Protein AF-A0A9E0E373-F1 (afdb_monomer)

Solvent-accessible surface area (backbone atoms only — not comparable to full-atom values): 5259 Å² total; per-residue (Å²): 113,67,69,61,54,51,50,52,52,55,50,48,53,54,49,52,52,52,50,49,53,50,49,52,57,41,57,69,35,62,70,51,47,50,45,48,58,40,52,50,53,52,50,52,51,49,53,50,42,74,74,39,66,86,40,99,77,52,71,54,73,71,54,53,53,54,52,53,49,48,46,50,49,53,36,52,50,52,53,51,52,49,54,53,50,53,57,51,53,66,58,70,80,106

Foldseek 3Di:
DVVVVVVVVVVVVVVVVVVVVVVCVQCVDPLSVLLVVLVVVLVVVVCVCVVCVPDPPNPDVVVNVVSVCCSPVVSVVVVVVVVVVVVVVVVVVD

Structure (mmCIF, N/CA/C/O backbone):
data_AF-A0A9E0E373-F1
#
_entry.id   AF-A0A9E0E373-F1
#
loop_
_atom_site.group_PDB
_atom_site.id
_atom_site.type_symbol
_atom_site.label_atom_id
_atom_site.label_alt_id
_atom_site.label_comp_id
_atom_site.label_asym_id
_atom_site.label_entity_id
_atom_site.label_seq_id
_atom_site.pdbx_PDB_ins_code
_atom_site.Cartn_x
_atom_site.Cartn_y
_atom_site.Cartn_z
_atom_site.occupancy
_atom_site.B_iso_or_equiv
_atom_site.auth_seq_id
_atom_site.auth_comp_id
_atom_site.auth_asym_id
_atom_site.auth_atom_id
_atom_site.pdbx_PDB_model_num
ATOM 1 N N . MET A 1 1 ? -4.313 35.752 -21.275 1.00 52.44 1 MET A N 1
ATOM 2 C CA . MET A 1 1 ? -3.501 34.756 -20.533 1.00 52.44 1 MET A CA 1
ATOM 3 C C . MET A 1 1 ? -3.763 34.742 -19.019 1.00 52.44 1 MET A C 1
ATOM 5 O O . MET A 1 1 ? -3.723 33.665 -18.443 1.00 52.44 1 MET A O 1
ATOM 9 N N . GLY A 1 2 ? -4.106 35.868 -18.370 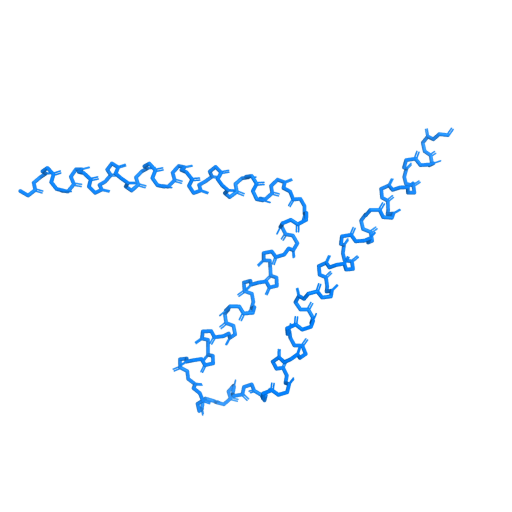1.00 61.34 2 GLY A N 1
ATOM 10 C CA . GLY A 1 2 ? -4.350 35.912 -16.912 1.00 61.34 2 GLY A CA 1
ATOM 11 C C . GLY A 1 2 ? -5.533 35.075 -16.392 1.00 61.34 2 GLY A C 1
ATOM 12 O O . GLY A 1 2 ? -5.412 34.445 -15.349 1.00 61.34 2 GLY A O 1
ATOM 13 N N . ALA A 1 3 ? -6.642 34.985 -17.137 1.00 65.94 3 ALA A N 1
ATOM 14 C CA . ALA A 1 3 ? -7.800 34.172 -16.736 1.00 65.94 3 ALA A CA 1
ATOM 15 C C . ALA A 1 3 ? -7.510 32.656 -16.739 1.00 65.94 3 ALA A C 1
ATOM 17 O O . ALA A 1 3 ? -8.001 31.924 -15.886 1.00 65.94 3 ALA A O 1
ATOM 18 N N . ILE A 1 4 ? -6.661 32.196 -17.663 1.00 72.94 4 ILE A N 1
ATOM 19 C CA . ILE A 1 4 ? -6.251 30.788 -17.771 1.00 72.94 4 ILE A CA 1
ATOM 20 C C . ILE A 1 4 ? -5.308 30.430 -16.613 1.00 72.94 4 ILE A C 1
ATOM 22 O O . ILE A 1 4 ? -5.498 29.410 -15.955 1.00 72.94 4 ILE A O 1
ATOM 26 N N . ALA A 1 5 ? -4.352 31.311 -16.296 1.00 69.81 5 ALA A N 1
ATOM 27 C CA . ALA A 1 5 ? -3.462 31.142 -15.148 1.00 69.81 5 ALA A CA 1
ATOM 28 C C . ALA A 1 5 ? -4.222 31.171 -13.806 1.00 69.81 5 ALA A 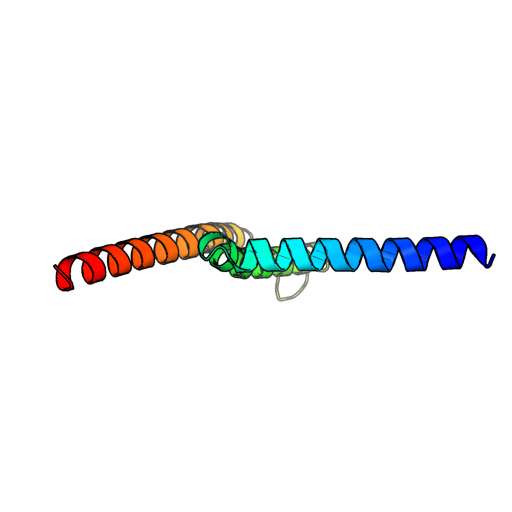C 1
ATOM 30 O O . ALA A 1 5 ? -3.972 30.337 -12.939 1.00 69.81 5 ALA A O 1
ATOM 31 N N . GLY A 1 6 ? -5.199 32.072 -13.653 1.00 74.00 6 GLY A N 1
ATOM 32 C CA . GLY A 1 6 ? -6.060 32.130 -12.466 1.00 74.00 6 GLY A CA 1
ATOM 33 C C . GLY A 1 6 ? -6.923 30.877 -12.293 1.00 74.00 6 GLY A C 1
ATOM 34 O O . GLY A 1 6 ? -7.012 30.339 -11.189 1.00 74.00 6 GLY A O 1
ATOM 35 N N . GLY A 1 7 ? -7.486 30.357 -13.391 1.00 73.44 7 GLY A N 1
ATOM 36 C CA . GLY A 1 7 ? -8.224 29.092 -13.396 1.00 73.44 7 GLY A CA 1
ATOM 37 C C . GLY A 1 7 ? -7.356 27.898 -12.990 1.00 73.44 7 GLY A C 1
ATOM 38 O O . GLY A 1 7 ? -7.780 27.090 -12.166 1.00 73.44 7 GLY A O 1
ATOM 39 N N . MET A 1 8 ? -6.116 27.820 -13.485 1.00 76.38 8 MET A N 1
ATOM 40 C CA . MET A 1 8 ? -5.166 26.767 -13.099 1.00 76.38 8 MET A CA 1
ATOM 41 C C . MET A 1 8 ? -4.804 26.816 -11.611 1.00 76.38 8 MET A C 1
ATOM 43 O O . MET A 1 8 ? -4.770 25.774 -10.961 1.00 76.38 8 MET A O 1
ATOM 47 N N . ILE A 1 9 ? -4.573 28.007 -11.050 1.00 79.88 9 ILE A N 1
ATOM 48 C CA . ILE A 1 9 ? -4.242 28.168 -9.623 1.00 79.88 9 ILE A CA 1
ATOM 49 C C . ILE A 1 9 ? -5.443 27.807 -8.739 1.00 79.88 9 ILE A C 1
ATOM 51 O O . ILE A 1 9 ? -5.285 27.091 -7.749 1.00 79.88 9 ILE A O 1
ATOM 55 N N . GLY A 1 10 ? -6.650 28.246 -9.109 1.00 78.88 10 GLY A N 1
ATOM 56 C CA . GLY A 1 10 ? -7.876 27.898 -8.386 1.00 78.88 10 GLY A CA 1
ATOM 57 C C . GLY A 1 10 ? -8.140 26.392 -8.390 1.00 78.88 10 GLY A C 1
ATOM 58 O O . GLY A 1 10 ? -8.399 25.800 -7.341 1.00 78.88 10 GLY A O 1
ATOM 59 N N . PHE A 1 11 ? -7.987 25.748 -9.549 1.00 79.56 11 PHE A N 1
ATOM 60 C CA . PHE A 1 11 ? -8.145 24.301 -9.674 1.00 79.56 11 PHE A CA 1
ATOM 61 C C . PHE A 1 11 ? -7.067 23.535 -8.894 1.00 79.56 11 PHE A C 1
ATOM 63 O O . PHE A 1 11 ? -7.370 22.542 -8.235 1.00 79.56 11 PHE A O 1
ATOM 70 N N . TYR A 1 12 ? -5.825 24.029 -8.899 1.00 79.69 12 TYR A N 1
ATOM 71 C CA . TYR A 1 12 ? -4.731 23.463 -8.114 1.00 79.69 12 TYR A CA 1
ATOM 72 C C . TYR A 1 12 ? -5.027 23.498 -6.611 1.00 79.69 12 TYR A C 1
ATOM 74 O O . TYR A 1 12 ? -4.877 22.478 -5.945 1.00 79.69 12 TYR A O 1
ATOM 82 N N . LEU A 1 13 ? -5.492 24.630 -6.075 1.00 81.94 13 LEU A N 1
ATOM 83 C CA . LEU A 1 13 ? -5.810 24.768 -4.649 1.00 81.94 13 LEU A CA 1
ATOM 84 C C . LEU A 1 13 ? -6.969 23.861 -4.221 1.00 81.94 13 LEU A C 1
ATOM 86 O O . LEU A 1 13 ? -6.861 23.177 -3.204 1.00 81.94 13 LEU A O 1
ATOM 90 N N . ILE A 1 14 ? -8.041 23.800 -5.017 1.00 81.25 14 ILE A N 1
ATOM 91 C CA . ILE A 1 14 ? -9.186 22.916 -4.750 1.00 81.25 14 ILE A CA 1
ATOM 92 C C . ILE A 1 14 ? -8.741 21.450 -4.781 1.00 81.25 14 ILE A C 1
ATOM 94 O O . ILE A 1 14 ? -9.035 20.694 -3.853 1.00 81.25 14 ILE A O 1
ATOM 98 N N . SER A 1 15 ? -7.979 21.060 -5.806 1.00 76.44 15 SER A N 1
ATOM 99 C CA . SER A 1 15 ? -7.447 19.702 -5.935 1.00 76.44 15 SER A CA 1
ATOM 100 C C . SER A 1 15 ? -6.548 19.337 -4.747 1.00 76.44 15 SER A C 1
ATOM 102 O O . SER A 1 15 ? -6.733 18.289 -4.132 1.00 76.44 15 SER A O 1
ATOM 104 N N . LYS A 1 16 ? -5.666 20.253 -4.323 1.00 77.25 16 LYS A N 1
ATOM 105 C CA . LYS A 1 16 ? -4.779 20.089 -3.158 1.00 77.25 16 LYS A CA 1
ATOM 106 C C . LYS A 1 16 ? -5.555 19.877 -1.853 1.00 77.25 16 LYS A C 1
ATOM 108 O O . LYS A 1 16 ? -5.173 19.042 -1.033 1.00 77.25 16 LYS A O 1
ATOM 113 N N . SER A 1 17 ? -6.646 20.618 -1.640 1.00 75.31 17 SER A N 1
ATOM 114 C CA . SER A 1 17 ? -7.497 20.464 -0.450 1.00 75.31 17 SER A CA 1
ATOM 115 C C . SER A 1 17 ? -8.250 19.132 -0.442 1.00 75.31 17 SER A C 1
ATOM 117 O O . SER A 1 17 ? -8.350 18.488 0.605 1.00 75.31 17 SER A O 1
ATOM 119 N N . ILE A 1 18 ? -8.743 18.693 -1.603 1.00 79.19 18 ILE A N 1
ATOM 120 C CA . ILE A 1 18 ? -9.390 17.385 -1.765 1.00 79.19 18 ILE A CA 1
ATOM 121 C C . ILE A 1 18 ? -8.378 16.259 -1.517 1.00 79.19 18 ILE A C 1
ATOM 123 O O . ILE A 1 18 ? -8.669 15.328 -0.766 1.00 79.19 18 ILE A O 1
ATOM 127 N N . GLU A 1 19 ? -7.171 16.375 -2.072 1.00 77.19 19 GLU A N 1
ATOM 128 C CA . GLU A 1 19 ? -6.070 15.429 -1.874 1.00 77.19 19 GLU A CA 1
ATOM 129 C C . GLU A 1 19 ? -5.722 15.282 -0.386 1.00 77.19 19 GLU A C 1
ATOM 131 O O . GLU A 1 19 ? -5.635 14.167 0.127 1.00 77.19 19 GLU A O 1
ATOM 136 N N . TRP A 1 20 ? -5.636 16.397 0.346 1.00 75.19 20 TRP A N 1
ATOM 137 C CA . TRP A 1 20 ? -5.408 16.404 1.794 1.00 75.19 20 TRP A CA 1
ATOM 138 C C . TRP A 1 20 ? -6.527 15.732 2.593 1.00 75.19 20 TRP A C 1
ATOM 140 O O . TRP A 1 20 ? -6.255 14.966 3.522 1.00 75.19 20 TRP A O 1
ATOM 150 N N . LEU A 1 21 ? -7.790 15.992 2.248 1.00 77.12 21 LEU A N 1
ATOM 151 C CA . LEU A 1 21 ? -8.941 15.350 2.891 1.00 77.12 21 LEU A CA 1
ATOM 152 C C . LEU A 1 21 ? -8.943 13.835 2.660 1.00 77.12 21 LEU A C 1
ATOM 154 O O . LEU A 1 21 ? -9.200 13.064 3.591 1.00 77.12 21 LEU A O 1
ATOM 158 N N . ILE A 1 22 ? -8.619 13.404 1.441 1.00 73.31 22 ILE A N 1
ATOM 159 C CA . ILE A 1 22 ? -8.511 11.992 1.073 1.00 73.31 22 ILE A CA 1
ATOM 160 C C . ILE A 1 22 ? -7.343 11.343 1.820 1.00 73.31 22 ILE A C 1
ATOM 162 O O . ILE A 1 22 ? -7.555 10.332 2.488 1.00 73.31 22 ILE A O 1
ATOM 166 N N . LEU A 1 23 ? -6.154 11.953 1.811 1.00 69.56 23 LEU A N 1
ATOM 167 C CA . LEU A 1 23 ? -4.988 11.501 2.579 1.00 69.56 23 LEU A CA 1
ATOM 168 C C . LEU A 1 23 ? -5.325 11.341 4.059 1.00 69.56 23 LEU A C 1
ATOM 170 O O . LEU A 1 23 ? -5.074 10.286 4.634 1.00 69.56 23 LEU A O 1
ATOM 174 N N . LYS A 1 24 ? -5.973 12.334 4.673 1.00 69.00 24 LYS A N 1
ATOM 175 C CA . LYS A 1 24 ? -6.363 12.271 6.087 1.00 69.00 24 LYS A CA 1
ATOM 176 C C . LYS A 1 24 ? -7.336 11.123 6.357 1.00 69.00 24 LYS A C 1
ATOM 178 O O . LYS A 1 24 ? -7.198 10.421 7.358 1.00 69.00 24 LYS A O 1
ATOM 183 N N . ARG A 1 25 ? -8.295 10.883 5.459 1.00 67.44 25 ARG A N 1
ATOM 184 C CA . ARG A 1 25 ? -9.269 9.784 5.577 1.00 67.44 25 ARG A CA 1
ATOM 185 C C . ARG A 1 25 ? -8.630 8.409 5.371 1.00 67.44 25 ARG A C 1
ATOM 187 O O . ARG A 1 25 ? -9.024 7.451 6.037 1.00 67.44 25 ARG A O 1
ATOM 194 N N . ILE A 1 26 ? -7.647 8.317 4.480 1.00 65.12 26 ILE A N 1
ATOM 195 C CA . ILE A 1 26 ? -6.871 7.103 4.216 1.00 65.12 26 ILE A CA 1
ATOM 196 C C . ILE A 1 26 ? -5.954 6.798 5.411 1.00 65.12 26 ILE A C 1
ATOM 198 O O . ILE A 1 26 ? -5.989 5.685 5.929 1.00 65.12 26 ILE A O 1
ATOM 202 N N . VAL A 1 27 ? -5.211 7.787 5.915 1.00 63.34 27 VAL A N 1
ATOM 203 C CA . VAL A 1 27 ? -4.293 7.642 7.062 1.00 63.34 27 VAL A CA 1
ATOM 204 C C . VAL A 1 27 ? -5.052 7.397 8.373 1.00 63.34 27 VAL A C 1
ATOM 206 O O . VAL A 1 27 ? -4.576 6.666 9.236 1.00 63.34 27 VAL A O 1
ATOM 209 N N . SER A 1 28 ? -6.274 7.922 8.512 1.00 66.44 28 SER A N 1
ATOM 210 C CA . SER A 1 28 ? -7.133 7.664 9.678 1.00 66.44 28 SER A CA 1
ATOM 211 C C . SER A 1 28 ? -7.564 6.195 9.797 1.00 66.44 28 SER A C 1
ATOM 213 O O . SER A 1 28 ? -7.823 5.714 10.903 1.00 66.44 28 SER A O 1
ATOM 215 N N . LYS A 1 29 ? -7.610 5.445 8.689 1.00 71.75 29 LYS A N 1
ATOM 216 C CA . LYS A 1 29 ? -7.909 4.012 8.710 1.00 71.75 29 LYS A CA 1
ATOM 217 C C . LYS A 1 29 ? -6.606 3.225 8.781 1.00 71.75 29 LYS A C 1
ATOM 219 O O . LYS A 1 29 ? -5.939 3.033 7.770 1.00 71.75 29 LYS A O 1
ATOM 224 N N . TYR A 1 30 ? -6.306 2.671 9.957 1.00 70.81 30 TYR A N 1
ATOM 225 C CA . TYR A 1 30 ? -5.124 1.825 10.179 1.00 70.81 30 TYR A CA 1
ATOM 226 C C . TYR A 1 30 ? -4.929 0.763 9.085 1.00 70.81 30 TYR A C 1
ATOM 228 O O . TYR A 1 30 ? -3.820 0.575 8.604 1.00 70.81 30 TYR A O 1
ATOM 236 N N . ALA A 1 31 ? -6.012 0.110 8.646 1.00 68.94 31 ALA A N 1
ATOM 237 C CA . ALA A 1 31 ? -5.948 -0.870 7.567 1.00 68.94 31 ALA A CA 1
ATOM 238 C C . ALA A 1 31 ? -5.336 -0.275 6.288 1.00 68.94 31 ALA A C 1
ATOM 240 O O . ALA A 1 31 ? -4.388 -0.840 5.763 1.00 68.94 31 ALA A O 1
ATOM 241 N N . LEU A 1 32 ? -5.816 0.885 5.829 1.00 70.25 32 LEU A N 1
ATOM 242 C CA . LEU A 1 32 ? -5.298 1.554 4.631 1.00 70.25 32 LEU A CA 1
ATOM 243 C C . LEU A 1 32 ? -3.852 2.026 4.815 1.00 70.25 32 LEU A C 1
ATOM 245 O O . LEU A 1 32 ? -3.034 1.838 3.921 1.00 70.25 32 LEU A O 1
ATOM 249 N N . MET A 1 33 ? -3.513 2.565 5.986 1.00 75.06 33 MET A N 1
ATOM 250 C CA . MET A 1 33 ? -2.147 2.995 6.301 1.00 75.06 33 MET A CA 1
ATOM 251 C C . MET A 1 33 ? -1.136 1.839 6.212 1.00 75.06 33 MET A C 1
ATOM 253 O O . MET A 1 33 ? -0.015 2.023 5.742 1.00 75.06 33 MET A O 1
ATOM 257 N N . VAL A 1 34 ? -1.547 0.630 6.604 1.00 79.62 34 VAL A N 1
ATOM 258 C CA . VAL A 1 34 ? -0.717 -0.578 6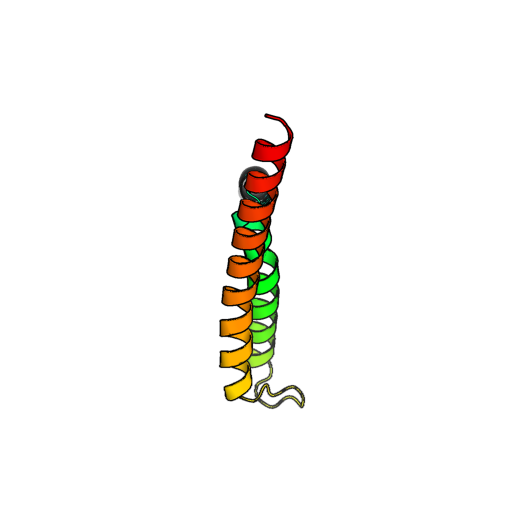.510 1.00 79.62 34 VAL A CA 1
ATOM 259 C C . VAL A 1 34 ? -0.504 -1.028 5.057 1.00 79.62 34 VAL A C 1
ATOM 261 O O . VAL A 1 34 ? 0.549 -1.589 4.763 1.00 79.62 34 VAL A O 1
ATOM 264 N N . TRP A 1 35 ? -1.447 -0.754 4.150 1.00 79.88 35 TRP A N 1
ATOM 265 C CA . TRP A 1 35 ? -1.336 -1.096 2.724 1.00 79.88 35 TRP A CA 1
ATOM 266 C C . TRP A 1 35 ? -0.490 -0.104 1.915 1.00 79.88 35 TRP A C 1
ATOM 268 O O . TRP A 1 35 ? 0.168 -0.510 0.961 1.00 79.88 35 TRP A O 1
ATOM 278 N N . ILE A 1 36 ? -0.459 1.176 2.304 1.00 79.81 36 ILE A N 1
ATOM 279 C CA . ILE A 1 36 ? 0.251 2.231 1.555 1.00 79.81 36 ILE A CA 1
ATOM 280 C C . ILE A 1 36 ? 1.754 1.954 1.447 1.00 79.81 36 ILE A C 1
ATOM 282 O O . ILE A 1 36 ? 2.328 2.103 0.374 1.00 79.81 36 ILE A O 1
ATOM 286 N N . SER A 1 37 ? 2.399 1.551 2.543 1.00 77.31 37 SER A N 1
ATOM 287 C CA . SER A 1 37 ? 3.851 1.326 2.569 1.00 77.31 37 SER A CA 1
ATOM 288 C C . SER A 1 37 ? 4.313 0.220 1.600 1.00 77.31 37 SER A C 1
ATOM 290 O O . SER A 1 37 ? 5.177 0.506 0.769 1.00 77.31 37 SER A O 1
ATOM 292 N N . PRO A 1 38 ? 3.749 -1.003 1.628 1.00 80.69 38 PRO A N 1
ATOM 293 C CA . PRO A 1 38 ? 4.113 -2.034 0.660 1.00 80.69 38 PRO A CA 1
ATOM 294 C C . PRO A 1 38 ? 3.697 -1.680 -0.773 1.00 80.69 38 PRO A C 1
ATOM 296 O O . PRO A 1 38 ? 4.463 -1.950 -1.694 1.00 80.69 38 PRO A O 1
ATOM 299 N N . ALA A 1 39 ? 2.553 -1.014 -0.976 1.00 80.50 39 ALA A N 1
ATOM 300 C CA . ALA A 1 39 ? 2.141 -0.556 -2.305 1.00 80.50 39 ALA A CA 1
ATOM 301 C C . ALA A 1 39 ? 3.120 0.470 -2.905 1.00 80.50 39 ALA A C 1
ATOM 303 O O . ALA A 1 39 ? 3.433 0.402 -4.094 1.00 80.50 39 ALA A O 1
ATOM 304 N N . ALA A 1 40 ? 3.641 1.391 -2.088 1.00 81.88 40 ALA A N 1
ATOM 305 C CA . ALA A 1 40 ? 4.628 2.379 -2.516 1.00 81.88 40 ALA A CA 1
ATOM 306 C C . ALA A 1 40 ? 5.965 1.726 -2.902 1.00 81.88 40 ALA A C 1
ATOM 308 O O . ALA A 1 40 ? 6.520 2.055 -3.947 1.00 81.88 40 ALA A O 1
ATOM 309 N N . ILE A 1 41 ? 6.452 0.768 -2.103 1.00 80.81 41 ILE A N 1
ATOM 310 C CA . ILE A 1 41 ? 7.689 0.023 -2.398 1.00 80.81 41 ILE A CA 1
ATOM 311 C C . ILE A 1 41 ? 7.533 -0.784 -3.691 1.00 80.81 41 ILE A C 1
ATOM 313 O O . ILE A 1 41 ? 8.397 -0.717 -4.562 1.00 80.81 41 ILE A O 1
ATOM 317 N N . PHE A 1 42 ? 6.413 -1.493 -3.847 1.00 80.56 42 PHE A N 1
ATOM 318 C CA . PHE A 1 42 ? 6.127 -2.271 -5.051 1.00 80.56 42 PHE A CA 1
ATOM 319 C C . PHE A 1 42 ? 6.033 -1.383 -6.299 1.00 80.56 42 PHE A C 1
ATOM 321 O O . PHE A 1 42 ? 6.603 -1.705 -7.337 1.00 80.56 42 PHE A O 1
ATOM 328 N N . SER A 1 43 ? 5.385 -0.220 -6.183 1.00 82.00 43 SER A N 1
ATOM 329 C CA . SER A 1 43 ? 5.301 0.753 -7.279 1.00 82.00 43 SER A CA 1
ATOM 330 C C . SER A 1 43 ? 6.676 1.316 -7.650 1.00 82.00 43 SER A C 1
ATOM 332 O O . SER A 1 43 ? 6.987 1.429 -8.831 1.00 82.00 43 SER A O 1
ATOM 334 N N . ALA A 1 44 ? 7.526 1.623 -6.665 1.00 81.44 44 ALA A N 1
ATOM 335 C CA . ALA A 1 44 ? 8.889 2.093 -6.911 1.00 81.44 44 ALA A CA 1
ATOM 336 C C . ALA A 1 44 ? 9.750 1.025 -7.606 1.00 81.44 44 ALA A C 1
ATOM 338 O O . ALA A 1 44 ? 10.478 1.341 -8.547 1.00 81.44 44 ALA A O 1
ATOM 339 N N . MET A 1 45 ? 9.623 -0.241 -7.194 1.00 77.44 45 MET A N 1
ATOM 340 C CA . MET A 1 45 ? 10.274 -1.369 -7.867 1.00 77.44 45 MET A CA 1
ATOM 341 C C . MET A 1 45 ? 9.798 -1.515 -9.313 1.00 77.44 45 MET A C 1
ATOM 343 O O . MET A 1 45 ? 10.626 -1.664 -10.208 1.00 77.44 45 MET A O 1
ATOM 347 N N . LEU A 1 46 ? 8.486 -1.415 -9.555 1.00 77.81 46 LEU A N 1
ATOM 348 C CA . LEU A 1 46 ? 7.911 -1.491 -10.897 1.00 77.81 46 LEU A CA 1
ATOM 349 C C . LEU A 1 46 ? 8.460 -0.380 -11.802 1.00 77.81 46 LEU A C 1
ATOM 351 O O . LEU A 1 46 ? 8.931 -0.668 -12.897 1.00 77.81 46 LEU A O 1
ATOM 355 N N . VAL A 1 47 ? 8.460 0.870 -11.323 1.00 82.81 47 VAL A N 1
ATOM 356 C CA . VAL A 1 47 ? 8.996 2.024 -12.066 1.00 82.81 47 VAL A CA 1
ATOM 357 C C . VAL A 1 47 ? 10.484 1.844 -12.357 1.00 82.81 47 VAL A C 1
ATOM 359 O O . VAL A 1 47 ? 10.930 2.120 -13.472 1.00 82.81 47 VAL A O 1
ATOM 362 N N . SER A 1 48 ? 11.257 1.357 -11.383 1.00 77.12 48 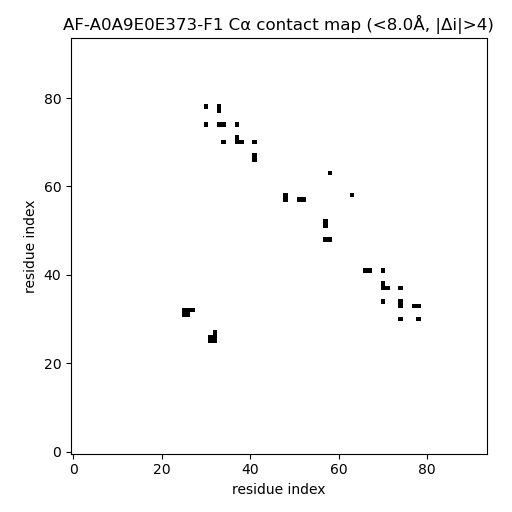SER A N 1
ATOM 363 C CA . SER A 1 48 ? 12.683 1.080 -11.571 1.00 77.12 48 SER A CA 1
ATOM 364 C C . SER A 1 48 ? 12.919 0.003 -12.631 1.00 77.12 48 SER A C 1
ATOM 366 O O . SER A 1 48 ? 13.811 0.159 -13.462 1.00 77.12 48 SER A O 1
ATOM 368 N N . TYR A 1 49 ? 12.109 -1.059 -12.629 1.00 74.00 49 TYR A N 1
ATOM 369 C CA . TYR A 1 49 ? 12.191 -2.143 -13.606 1.00 74.00 49 TYR A CA 1
ATOM 370 C C . TYR A 1 49 ? 11.835 -1.670 -15.021 1.00 74.00 49 TYR A C 1
ATOM 372 O O . TYR A 1 49 ? 12.587 -1.920 -15.959 1.00 74.00 49 TYR A O 1
ATOM 380 N N . THR A 1 50 ? 10.733 -0.930 -15.185 1.00 78.44 50 THR A N 1
ATOM 381 C CA . THR A 1 50 ? 10.318 -0.438 -16.509 1.00 78.44 50 THR A CA 1
ATOM 382 C C . THR A 1 50 ? 11.258 0.621 -17.077 1.00 78.44 50 THR A C 1
ATOM 384 O O . THR A 1 50 ? 11.334 0.768 -18.291 1.00 78.44 50 THR A O 1
ATOM 387 N N . SER A 1 51 ? 11.954 1.373 -16.218 1.00 81.12 51 SER A N 1
ATOM 388 C CA . SER A 1 51 ? 12.850 2.452 -16.657 1.00 81.12 51 SER A CA 1
ATOM 389 C C . SER A 1 51 ? 14.249 1.961 -17.036 1.00 81.12 51 SER A C 1
ATOM 391 O O . SER A 1 51 ? 14.911 2.619 -17.829 1.00 81.12 51 SER A O 1
ATOM 393 N N . ASN A 1 52 ? 14.715 0.842 -16.471 1.00 73.12 52 ASN A N 1
ATOM 394 C CA . ASN A 1 52 ? 16.035 0.265 -16.746 1.00 73.12 52 ASN A CA 1
ATOM 395 C C . ASN A 1 52 ? 15.990 -1.274 -16.675 1.00 73.12 52 ASN A C 1
ATOM 397 O O . ASN A 1 52 ? 16.457 -1.851 -15.689 1.00 73.12 52 ASN A O 1
ATOM 401 N N . PRO A 1 53 ? 15.451 -1.949 -17.706 1.00 65.50 53 PRO A N 1
ATOM 402 C CA . PRO A 1 53 ? 15.321 -3.408 -17.715 1.00 65.50 53 PRO A CA 1
ATOM 403 C C . PRO A 1 53 ? 16.673 -4.145 -17.686 1.00 65.50 53 PRO A C 1
ATOM 405 O O . PRO A 1 53 ? 16.752 -5.231 -17.118 1.00 65.50 53 PRO A O 1
ATOM 408 N N . ASP A 1 54 ? 17.738 -3.529 -18.214 1.00 68.62 54 ASP A N 1
ATOM 409 C CA . ASP A 1 54 ? 19.082 -4.125 -18.332 1.00 68.62 54 ASP A CA 1
ATOM 410 C C . ASP A 1 54 ? 20.061 -3.683 -17.224 1.00 68.62 54 ASP A C 1
ATOM 412 O O . ASP A 1 54 ? 21.247 -4.022 -17.246 1.00 68.62 54 ASP A O 1
ATOM 416 N N . GLY A 1 55 ? 19.602 -2.883 -16.255 1.00 63.69 55 GLY A N 1
ATOM 417 C CA . GLY A 1 55 ? 20.445 -2.414 -15.154 1.00 63.69 55 GLY A CA 1
ATOM 418 C C . GLY A 1 55 ? 20.887 -3.561 -14.238 1.00 63.69 55 GLY A C 1
ATOM 419 O O . GLY A 1 55 ? 20.166 -4.531 -14.057 1.00 63.69 55 GLY A O 1
ATOM 420 N N . PHE A 1 56 ? 22.038 -3.426 -13.568 1.00 54.59 56 PHE A N 1
ATOM 421 C CA . PHE A 1 56 ? 22.586 -4.409 -12.604 1.00 54.59 56 PHE A CA 1
ATOM 422 C C . PHE A 1 56 ? 21.626 -4.776 -11.440 1.00 54.59 56 PHE A C 1
ATOM 424 O O . PHE A 1 56 ? 21.861 -5.736 -10.712 1.00 54.59 56 PHE A O 1
ATOM 431 N N . TYR A 1 57 ? 20.534 -4.017 -11.283 1.00 54.38 57 TYR A N 1
ATOM 432 C CA . TYR A 1 57 ? 19.387 -4.285 -10.410 1.00 54.38 57 TYR A CA 1
ATOM 433 C C . TYR A 1 57 ? 18.240 -5.008 -11.132 1.00 54.38 57 TYR A C 1
ATOM 435 O O . TYR A 1 57 ? 17.084 -4.846 -10.740 1.00 54.38 57 TYR A O 1
ATOM 443 N N . ALA A 1 58 ? 18.522 -5.764 -12.196 1.00 54.50 58 ALA A N 1
ATOM 444 C CA . ALA A 1 58 ? 17.540 -6.577 -12.897 1.00 54.50 58 ALA A CA 1
ATOM 445 C C . ALA A 1 58 ? 16.976 -7.603 -11.909 1.00 54.50 58 ALA A C 1
ATOM 447 O O . ALA A 1 58 ? 17.534 -8.678 -11.683 1.00 54.50 58 ALA A O 1
ATOM 448 N N . PHE A 1 59 ? 15.887 -7.216 -11.246 1.00 61.66 59 PHE A N 1
ATOM 449 C CA . PHE A 1 59 ? 15.118 -8.072 -10.368 1.00 61.66 59 PHE A CA 1
ATOM 450 C C . PHE A 1 59 ? 14.823 -9.351 -11.136 1.00 61.66 59 PHE A C 1
ATOM 452 O O . PHE A 1 59 ? 14.174 -9.320 -12.182 1.00 61.66 59 PHE A O 1
ATOM 459 N N . HIS A 1 60 ? 15.316 -10.478 -10.624 1.00 67.06 60 HIS A N 1
ATOM 460 C CA . HIS A 1 60 ? 14.976 -11.766 -11.197 1.00 67.06 60 HIS A CA 1
ATOM 461 C C . HIS A 1 60 ? 13.441 -11.882 -11.192 1.00 67.06 60 HIS A C 1
ATOM 463 O O . HIS A 1 60 ? 12.844 -11.659 -10.134 1.00 67.06 60 HIS A O 1
ATOM 469 N N . PRO A 1 61 ? 12.778 -12.228 -12.310 1.00 67.69 61 PRO A N 1
ATOM 470 C CA . PRO A 1 61 ? 11.314 -12.239 -12.399 1.00 67.69 61 PRO A CA 1
ATOM 471 C C . PRO A 1 61 ? 10.636 -13.054 -11.287 1.00 67.69 61 PRO A C 1
ATOM 473 O O . PRO A 1 61 ? 9.556 -12.706 -10.820 1.00 67.69 61 PRO A O 1
ATOM 476 N N . ALA A 1 62 ? 11.310 -14.101 -10.802 1.00 71.06 62 ALA A N 1
ATOM 477 C CA . ALA A 1 62 ? 10.866 -14.900 -9.659 1.00 71.06 62 ALA A CA 1
ATOM 478 C C . ALA A 1 62 ? 10.737 -14.088 -8.352 1.00 71.06 62 ALA A C 1
ATOM 480 O O . ALA A 1 62 ? 9.759 -14.256 -7.630 1.00 71.06 62 ALA A O 1
ATOM 481 N N . MET A 1 63 ? 11.652 -13.149 -8.083 1.00 71.62 63 MET A N 1
ATOM 482 C CA . MET A 1 63 ? 11.587 -12.303 -6.886 1.00 71.62 63 MET A CA 1
ATOM 483 C C . MET A 1 63 ? 10.397 -11.341 -6.923 1.00 71.62 63 MET A C 1
ATOM 485 O O . MET A 1 63 ? 9.892 -10.951 -5.876 1.00 71.62 63 MET A O 1
ATOM 489 N N . PHE A 1 64 ? 9.906 -10.970 -8.110 1.00 73.94 64 PHE A N 1
ATOM 490 C CA . PHE A 1 64 ? 8.728 -10.109 -8.234 1.00 73.94 64 PHE A CA 1
ATOM 491 C C . PHE A 1 64 ? 7.487 -10.752 -7.603 1.00 73.94 64 PHE A C 1
ATOM 493 O O . PHE A 1 64 ? 6.709 -10.073 -6.932 1.00 73.94 64 PHE A O 1
ATOM 500 N N . ILE A 1 65 ? 7.338 -12.070 -7.767 1.00 76.06 65 ILE A N 1
ATOM 501 C CA . ILE A 1 65 ? 6.259 -12.849 -7.151 1.00 76.06 65 ILE A CA 1
ATOM 502 C C . ILE A 1 65 ? 6.425 -12.851 -5.629 1.00 76.06 65 ILE A C 1
ATOM 504 O O . ILE A 1 65 ? 5.459 -12.577 -4.919 1.00 76.06 65 ILE A O 1
ATOM 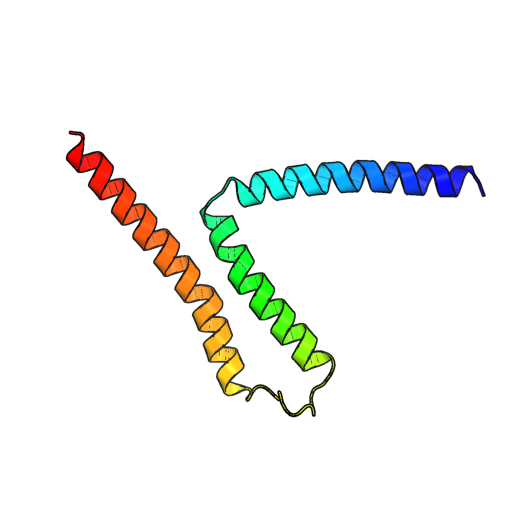508 N N . ASP A 1 66 ? 7.641 -13.065 -5.123 1.00 80.06 66 ASP A N 1
ATOM 509 C CA . ASP A 1 66 ? 7.917 -13.043 -3.682 1.00 80.06 66 ASP A CA 1
ATOM 510 C C . ASP A 1 66 ? 7.622 -11.671 -3.060 1.00 80.06 66 ASP A C 1
ATOM 512 O O . ASP A 1 66 ? 6.975 -11.586 -2.012 1.00 80.06 66 ASP A O 1
ATOM 516 N N . TYR A 1 67 ? 8.018 -10.579 -3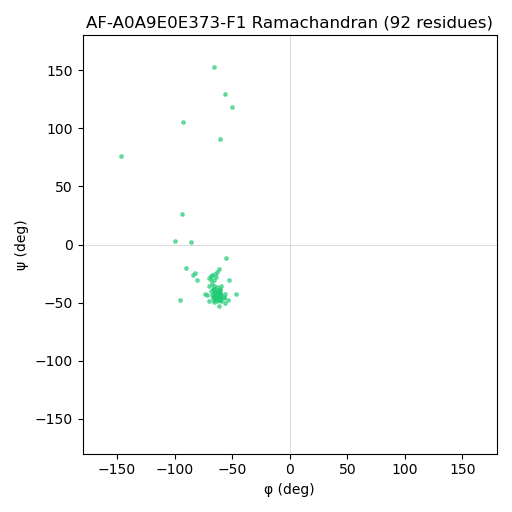.723 1.00 75.56 67 TYR A N 1
ATOM 517 C CA . TYR A 1 67 ? 7.711 -9.218 -3.277 1.00 75.56 67 TYR A CA 1
ATOM 518 C C . TYR A 1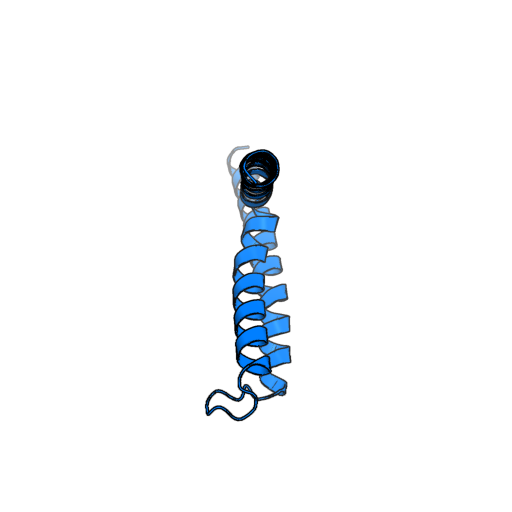 67 ? 6.218 -8.902 -3.356 1.00 75.56 67 TYR A C 1
ATOM 520 O O . TYR A 1 67 ? 5.691 -8.257 -2.449 1.00 75.56 67 TYR A O 1
ATOM 528 N N . PHE A 1 68 ? 5.520 -9.376 -4.390 1.00 78.00 68 PHE A N 1
ATOM 529 C CA . PHE A 1 68 ? 4.070 -9.223 -4.511 1.00 78.00 68 PHE A CA 1
ATOM 530 C C . PHE A 1 68 ? 3.336 -9.960 -3.385 1.00 78.00 68 PHE A C 1
ATOM 532 O O . PHE A 1 68 ? 2.471 -9.390 -2.716 1.00 78.00 68 PHE A O 1
ATOM 539 N N . ILE A 1 69 ? 3.733 -11.205 -3.114 1.00 82.12 69 ILE A N 1
ATOM 540 C CA . ILE A 1 69 ? 3.199 -12.001 -2.010 1.00 82.12 69 ILE A CA 1
ATOM 541 C C . ILE A 1 69 ? 3.489 -11.299 -0.681 1.00 82.12 69 ILE A C 1
ATOM 543 O O . ILE A 1 69 ? 2.567 -11.109 0.110 1.00 82.12 69 ILE A O 1
ATOM 547 N N . ALA A 1 70 ? 4.722 -10.844 -0.441 1.00 81.75 70 ALA A N 1
ATOM 548 C CA . ALA A 1 70 ? 5.093 -10.134 0.783 1.00 81.75 70 ALA A CA 1
ATOM 549 C C . ALA A 1 70 ? 4.311 -8.820 0.963 1.00 81.75 70 ALA A C 1
ATOM 551 O O . ALA A 1 70 ? 3.872 -8.514 2.077 1.00 81.75 70 ALA A O 1
ATOM 552 N N . ALA A 1 71 ? 4.073 -8.078 -0.123 1.00 80.12 71 ALA A N 1
ATOM 553 C CA . ALA A 1 71 ? 3.287 -6.848 -0.126 1.00 80.12 71 ALA A CA 1
ATOM 554 C C . ALA A 1 71 ? 1.818 -7.072 0.271 1.00 80.12 71 ALA A C 1
ATOM 556 O O . ALA A 1 71 ? 1.189 -6.144 0.773 1.00 80.12 71 ALA A O 1
ATOM 557 N N . ILE A 1 72 ? 1.289 -8.290 0.106 1.00 81.31 72 ILE A N 1
ATOM 558 C CA . ILE A 1 72 ? -0.069 -8.681 0.513 1.00 81.31 72 ILE A CA 1
ATOM 559 C C . ILE A 1 72 ? -0.074 -9.338 1.899 1.00 81.31 72 ILE A C 1
ATOM 561 O O . ILE A 1 72 ? -0.868 -8.966 2.767 1.00 81.31 72 ILE A O 1
ATOM 565 N N . LEU A 1 73 ? 0.819 -10.301 2.138 1.00 83.69 73 LEU A N 1
ATOM 566 C CA . LEU A 1 73 ? 0.846 -11.093 3.369 1.00 83.69 73 LEU A CA 1
ATOM 567 C C . LEU A 1 73 ? 1.183 -10.240 4.595 1.00 83.69 73 LEU A C 1
ATOM 569 O O . LEU A 1 73 ? 0.540 -10.385 5.637 1.00 83.69 73 LEU A O 1
ATOM 573 N N . LEU A 1 74 ? 2.159 -9.331 4.489 1.00 83.19 74 LEU A N 1
ATOM 574 C CA . LEU A 1 74 ? 2.591 -8.506 5.621 1.00 83.19 74 LEU A CA 1
ATOM 575 C C . LEU A 1 74 ? 1.468 -7.585 6.135 1.00 83.19 74 LEU A C 1
ATOM 577 O O . LEU A 1 74 ? 1.246 -7.561 7.353 1.00 83.19 74 LEU A O 1
ATOM 581 N N . PRO A 1 75 ? 0.714 -6.869 5.274 1.00 83.75 75 PRO A N 1
ATOM 582 C CA . PRO A 1 75 ? -0.472 -6.137 5.704 1.00 83.75 75 PRO A CA 1
ATOM 583 C C . PRO A 1 75 ? -1.524 -6.993 6.389 1.00 83.75 75 PRO A C 1
ATOM 585 O O . PRO A 1 75 ? -2.025 -6.615 7.452 1.00 83.75 75 PRO A O 1
ATOM 588 N N . VAL A 1 76 ? -1.837 -8.154 5.813 1.00 84.00 76 VAL A N 1
ATOM 589 C CA . VAL A 1 76 ? -2.855 -9.065 6.348 1.00 84.00 76 VAL A CA 1
ATOM 590 C C . VAL A 1 76 ? -2.459 -9.552 7.742 1.00 84.00 76 VAL A C 1
ATOM 592 O O . VAL A 1 76 ? -3.262 -9.451 8.675 1.00 84.00 76 VAL A O 1
ATOM 595 N N . ILE A 1 77 ? -1.207 -9.987 7.921 1.00 86.19 77 ILE A N 1
ATOM 596 C CA . ILE A 1 77 ? -0.679 -10.414 9.222 1.00 86.19 77 ILE A CA 1
ATOM 597 C C . ILE A 1 77 ? -0.738 -9.265 10.233 1.00 86.19 77 ILE A C 1
ATOM 599 O O . ILE A 1 77 ? -1.232 -9.463 11.346 1.00 86.19 77 ILE A O 1
ATOM 603 N N . ARG A 1 78 ? -0.288 -8.055 9.865 1.00 84.94 78 ARG A N 1
ATOM 604 C CA . ARG A 1 78 ? -0.305 -6.883 10.763 1.00 84.94 78 ARG A CA 1
ATOM 605 C C . ARG A 1 78 ? -1.719 -6.517 11.209 1.00 84.94 78 ARG A C 1
ATOM 607 O O . ARG A 1 78 ? -1.941 -6.285 12.399 1.00 84.94 78 ARG A O 1
ATOM 614 N N . ILE A 1 79 ? -2.682 -6.501 10.286 1.00 85.31 79 ILE A N 1
ATOM 615 C CA . ILE A 1 79 ? -4.092 -6.224 10.598 1.00 85.31 79 ILE A CA 1
ATOM 616 C C . ILE A 1 79 ? -4.649 -7.301 11.537 1.00 85.31 79 ILE A C 1
ATOM 618 O O . ILE A 1 79 ? -5.303 -6.971 12.530 1.00 85.31 79 ILE A O 1
ATOM 622 N N . PHE A 1 80 ? -4.367 -8.577 11.264 1.00 86.25 80 PHE A N 1
ATOM 623 C CA . PHE A 1 80 ? -4.831 -9.690 12.091 1.00 86.25 80 PHE A CA 1
ATOM 624 C C . PHE A 1 80 ? -4.239 -9.652 13.506 1.00 86.25 80 PHE A C 1
ATOM 626 O O . PHE A 1 80 ? -4.971 -9.764 14.493 1.00 86.25 80 PHE A O 1
ATOM 633 N N . TRP A 1 81 ? -2.929 -9.429 13.628 1.00 87.25 81 TRP A N 1
ATOM 634 C CA . TRP A 1 81 ? -2.245 -9.309 14.917 1.00 87.25 81 TRP A CA 1
ATOM 635 C C . TRP A 1 81 ? -2.789 -8.152 15.749 1.00 87.25 81 TRP A C 1
ATOM 637 O O . TRP A 1 81 ? -3.027 -8.324 16.947 1.00 87.25 81 TRP A O 1
ATOM 647 N N . ARG A 1 82 ? -3.049 -6.996 15.124 1.00 84.50 82 ARG A N 1
ATOM 648 C CA . ARG A 1 82 ? -3.643 -5.850 15.819 1.00 84.50 82 ARG A CA 1
ATOM 649 C C . ARG A 1 82 ? -5.043 -6.164 16.332 1.00 84.50 82 ARG A C 1
ATOM 651 O O . ARG A 1 82 ? -5.286 -5.967 17.519 1.00 84.50 82 ARG A O 1
ATOM 658 N N . LYS A 1 83 ? -5.914 -6.738 15.494 1.00 83.12 83 LYS A N 1
ATOM 659 C CA . LYS A 1 83 ? -7.259 -7.168 15.919 1.00 83.12 83 LYS A CA 1
ATOM 660 C C . LYS A 1 83 ? -7.200 -8.144 17.094 1.00 83.12 83 LYS A C 1
ATOM 662 O O . LYS A 1 83 ? -7.960 -8.015 18.050 1.00 83.12 83 LYS A O 1
ATOM 667 N N . ARG A 1 84 ? -6.269 -9.103 17.060 1.00 86.62 84 ARG A N 1
ATOM 668 C CA . ARG A 1 84 ? -6.084 -10.065 18.155 1.00 86.62 84 ARG A CA 1
ATOM 669 C C . ARG A 1 84 ? -5.594 -9.388 19.439 1.00 86.62 84 ARG A C 1
ATOM 671 O O . ARG A 1 84 ? -6.025 -9.778 20.521 1.00 86.62 84 ARG A O 1
ATOM 678 N N . LYS A 1 85 ? -4.707 -8.394 19.335 1.00 85.38 85 LYS A N 1
ATOM 679 C CA . LYS A 1 85 ? -4.207 -7.620 20.482 1.00 85.38 85 LYS A CA 1
ATOM 680 C C . LYS A 1 85 ? -5.318 -6.776 21.114 1.00 85.38 85 LYS A C 1
ATOM 682 O O . LYS A 1 85 ? -5.483 -6.827 22.327 1.00 85.38 85 LYS A O 1
ATOM 687 N N . GLU A 1 86 ? -6.111 -6.082 20.301 1.00 84.69 86 GLU A N 1
ATOM 688 C CA . GLU A 1 86 ? -7.275 -5.300 20.751 1.00 84.69 86 GLU A CA 1
ATOM 689 C C . GLU A 1 86 ? -8.316 -6.194 21.452 1.00 84.69 86 GLU A C 1
ATOM 691 O O . GLU A 1 86 ? -8.788 -5.863 22.537 1.00 84.69 86 GLU A O 1
ATOM 696 N N . ALA A 1 87 ? -8.595 -7.383 20.905 1.00 82.25 87 ALA A N 1
ATOM 697 C CA . ALA A 1 87 ? -9.515 -8.346 21.516 1.00 82.25 87 ALA A CA 1
ATOM 698 C C . ALA A 1 87 ? -9.016 -8.919 22.856 1.00 82.25 87 ALA A C 1
ATOM 7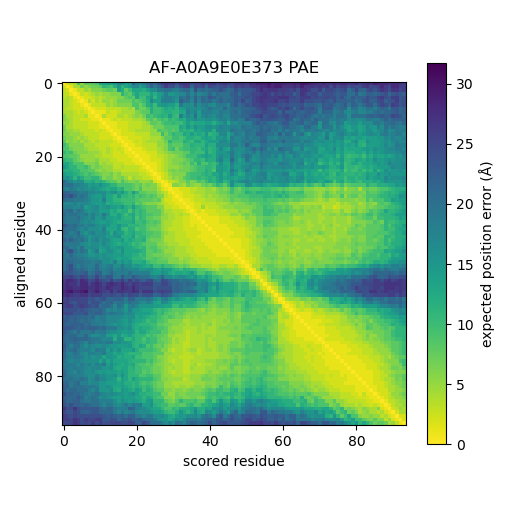00 O O . ALA A 1 87 ? -9.827 -9.263 23.714 1.00 82.25 87 ALA A O 1
ATOM 701 N N . LYS A 1 88 ? -7.695 -9.048 23.044 1.00 83.06 88 LYS A N 1
ATOM 702 C CA . LYS A 1 88 ? -7.108 -9.472 24.325 1.00 83.06 88 LYS A CA 1
ATOM 703 C C . LYS A 1 88 ? -7.185 -8.370 25.379 1.00 83.06 88 LYS A C 1
ATOM 705 O O . LYS A 1 88 ? -7.545 -8.668 26.508 1.00 83.06 88 LYS A O 1
ATOM 710 N N . LEU A 1 89 ? -6.891 -7.125 25.002 1.00 76.88 89 LEU A N 1
ATOM 711 C CA . LEU A 1 89 ? -6.977 -5.970 25.903 1.00 76.88 89 LEU A CA 1
ATOM 712 C C . LEU A 1 89 ? -8.419 -5.751 26.386 1.00 76.88 89 LEU A C 1
ATOM 714 O O . LEU A 1 89 ? -8.658 -5.702 27.583 1.00 76.88 89 LEU A O 1
ATOM 718 N N . SER A 1 90 ? -9.400 -5.802 25.479 1.00 72.94 90 SER A N 1
ATOM 719 C CA . SER A 1 90 ? -10.822 -5.681 25.839 1.00 72.94 90 SER A CA 1
ATOM 720 C C . SER A 1 90 ? -11.342 -6.784 26.776 1.00 72.94 90 SER A C 1
ATOM 722 O O . SER A 1 90 ? -12.393 -6.598 27.387 1.00 72.94 90 SER A O 1
ATOM 724 N N . LYS A 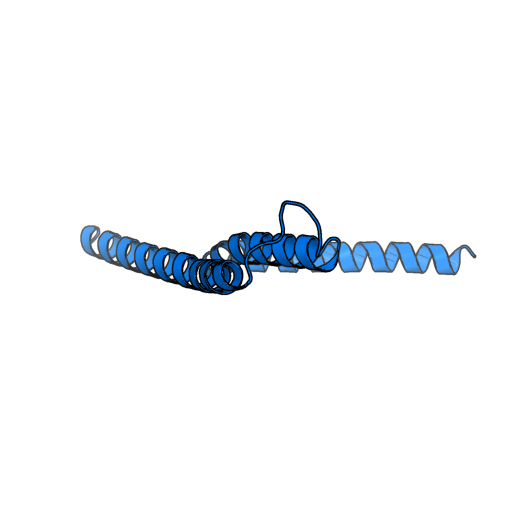1 91 ? -10.674 -7.942 26.845 1.00 68.62 91 LYS A N 1
ATOM 725 C CA . LYS A 1 91 ? -11.012 -9.028 27.778 1.00 68.62 91 LYS A CA 1
ATOM 726 C C . LYS A 1 91 ? -10.282 -8.919 29.116 1.00 68.62 91 LYS A C 1
ATOM 728 O O . LYS A 1 91 ? -10.715 -9.570 30.050 1.00 68.62 91 LYS A O 1
ATOM 733 N N . ALA A 1 92 ? -9.180 -8.175 29.181 1.00 67.75 92 ALA A N 1
ATOM 734 C CA . ALA A 1 92 ? -8.435 -7.941 30.415 1.00 67.75 92 ALA A CA 1
ATOM 735 C C . ALA A 1 92 ? -9.047 -6.806 31.254 1.00 67.75 92 ALA A C 1
ATOM 737 O O . ALA A 1 92 ? -8.883 -6.801 32.466 1.00 67.75 92 ALA A O 1
ATOM 738 N N . ASP A 1 93 ? -9.772 -5.885 30.609 1.00 59.97 93 ASP A N 1
ATOM 739 C CA . ASP A 1 93 ? -10.495 -4.784 31.264 1.00 59.97 93 ASP A CA 1
ATOM 740 C C . ASP A 1 93 ? -11.914 -5.172 31.752 1.00 59.97 93 ASP A C 1
ATOM 742 O O . ASP A 1 93 ? -12.647 -4.314 32.244 1.00 59.97 93 ASP A O 1
ATOM 746 N N . ARG A 1 94 ? -12.334 -6.436 31.584 1.00 54.00 94 ARG A N 1
ATOM 747 C CA . ARG A 1 94 ? -13.611 -6.988 32.080 1.00 54.00 94 ARG A CA 1
ATOM 748 C C . ARG A 1 94 ? -13.361 -7.974 33.206 1.00 54.00 94 ARG A C 1
ATOM 750 O O . ARG A 1 94 ? -14.190 -7.980 34.137 1.00 54.00 94 ARG A O 1
#

Sequence (94 aa):
MGAIAGGMIGFYLISKSIEWLILKRIVSKYALMVWISPAAIFSAMLVSYTSNPDGFYAFHPAMFIDYFIAAILLPVIRIFWRKRKEAKLSKADR

Radius of gyration: 20.62 Å; Cα contacts (8 Å, |Δi|>4): 24; chains: 1; bounding box: 36×51×53 Å

Mean predicted aligned error: 11.44 Å

Secondary structure (DSSP, 8-state):
-HHHHHHHHHHHHHHHHHHHHHHHHHHHSHHHHHHHHHHHHHHHHHHHHHH-TTSTT---HHHHHHHHHHHHHHHHHHHHHHHHHHHHHHHH--

pLDDT: mean 75.17, std 8.21, range [52.44, 87.25]